Protein AF-A0A928FHF8-F1 (afdb_monomer)

Radius of gyration: 11.47 Å; Cα contacts (8 Å, |Δi|>4): 85; chains: 1; bounding box: 32×23×28 Å

Nearest PDB structures (foldseek):
  2yj6-assembly1_A  TM=5.975E-01  e=7.657E-01  Saccharolobus solfataricus P2
  3imo-assembly2_D  TM=4.318E-01  e=2.712E-01  Vibrio cholerae O139
  3bpq-assembly1_B  TM=4.755E-01  e=1.104E+00  Methanocaldococcus jannaschii DSM 2661
  2yj4-assembly2_B  TM=6.019E-01  e=2.161E+00  Saccharolobus solfataricus P2
  4r77-assembly3_A  TM=4.666E-01  e=5.400E+00  Streptococcus pneumoniae

Structure (mmCIF, N/CA/C/O backbone):
data_AF-A0A928FHF8-F1
#
_entry.id   AF-A0A928FHF8-F1
#
loop_
_atom_site.group_PDB
_atom_site.id
_atom_site.type_s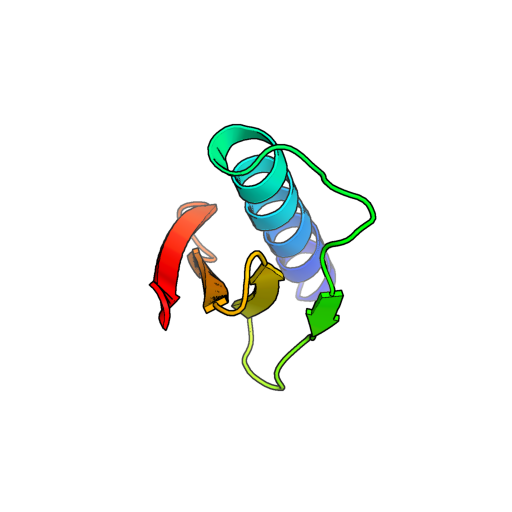ymbol
_atom_site.label_atom_id
_atom_site.label_alt_id
_atom_site.label_comp_id
_atom_site.label_asym_id
_atom_site.label_entity_id
_atom_site.label_seq_id
_atom_site.pdbx_PDB_ins_code
_atom_site.Cartn_x
_atom_site.Cartn_y
_atom_site.Cartn_z
_atom_site.occupancy
_atom_site.B_iso_or_equiv
_atom_site.auth_seq_id
_atom_site.auth_comp_id
_atom_site.auth_asym_id
_atom_site.auth_atom_id
_atom_site.pdbx_PDB_model_num
ATOM 1 N N . MET A 1 1 ? 18.668 -9.943 -8.269 1.00 48.72 1 MET A N 1
ATOM 2 C CA . MET A 1 1 ? 17.969 -8.738 -8.777 1.00 48.72 1 MET A CA 1
ATOM 3 C C . MET A 1 1 ? 16.506 -8.657 -8.339 1.00 48.72 1 MET A C 1
ATOM 5 O O . MET A 1 1 ? 16.013 -7.545 -8.252 1.00 48.72 1 MET A O 1
ATOM 9 N N . GLU A 1 2 ? 15.810 -9.767 -8.055 1.00 58.53 2 GLU A N 1
ATOM 10 C CA . GLU A 1 2 ? 14.408 -9.725 -7.582 1.00 58.53 2 GLU A CA 1
ATOM 11 C C . GLU A 1 2 ? 14.253 -9.268 -6.124 1.00 58.53 2 GLU A C 1
ATOM 13 O O . GLU A 1 2 ? 13.345 -8.499 -5.833 1.00 58.53 2 GLU A O 1
ATOM 18 N N . ILE A 1 3 ? 15.176 -9.656 -5.235 1.00 58.16 3 ILE A N 1
ATOM 19 C CA . ILE A 1 3 ? 15.144 -9.279 -3.807 1.00 58.16 3 ILE A CA 1
ATOM 20 C C . ILE A 1 3 ? 15.173 -7.751 -3.636 1.00 58.16 3 ILE A C 1
ATOM 22 O O . ILE A 1 3 ? 14.307 -7.190 -2.976 1.00 58.16 3 ILE A O 1
ATOM 26 N N . LEU A 1 4 ? 16.083 -7.077 -4.350 1.00 60.41 4 LEU A N 1
ATOM 27 C CA . LEU A 1 4 ? 16.252 -5.620 -4.285 1.00 60.41 4 LEU A CA 1
ATOM 28 C C . LEU A 1 4 ? 14.988 -4.851 -4.716 1.00 60.41 4 LEU A C 1
ATOM 30 O O . LEU A 1 4 ? 14.707 -3.773 -4.208 1.00 60.41 4 LEU A O 1
ATOM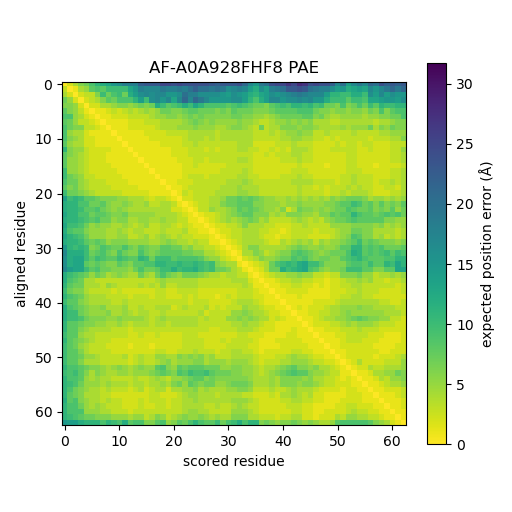 34 N N . LYS A 1 5 ? 14.210 -5.412 -5.655 1.00 70.81 5 LYS A N 1
ATOM 35 C CA . LYS A 1 5 ? 12.959 -4.803 -6.130 1.00 70.81 5 LYS A CA 1
ATOM 36 C C . LYS A 1 5 ? 11.818 -4.975 -5.129 1.00 70.81 5 LYS A C 1
ATOM 38 O O . LYS A 1 5 ? 10.968 -4.095 -5.057 1.00 70.81 5 LYS A O 1
ATOM 43 N N . LYS A 1 6 ? 11.798 -6.079 -4.368 1.00 73.06 6 LYS A N 1
ATOM 44 C CA . LYS A 1 6 ? 10.803 -6.303 -3.308 1.00 73.06 6 LYS A CA 1
ATOM 45 C C . LYS A 1 6 ? 11.050 -5.386 -2.109 1.00 73.06 6 LYS A C 1
ATOM 47 O O . LYS A 1 6 ? 10.105 -4.780 -1.627 1.00 73.06 6 LYS A O 1
ATOM 52 N N . GLU A 1 7 ? 12.303 -5.229 -1.686 1.00 80.31 7 GLU A N 1
ATOM 53 C CA . GLU A 1 7 ? 12.651 -4.304 -0.595 1.00 80.31 7 GLU A CA 1
ATOM 54 C C . GLU A 1 7 ? 12.292 -2.860 -0.958 1.00 80.31 7 GLU A C 1
ATOM 56 O O . GLU A 1 7 ? 11.584 -2.188 -0.216 1.00 80.31 7 GLU A O 1
ATOM 61 N N . GLN A 1 8 ? 12.664 -2.418 -2.163 1.00 81.62 8 GLN A N 1
ATOM 62 C CA . GLN A 1 8 ? 12.334 -1.072 -2.633 1.00 81.62 8 GLN A CA 1
ATOM 63 C C . GLN A 1 8 ? 10.819 -0.843 -2.771 1.00 81.62 8 GLN A C 1
ATOM 65 O O . GLN A 1 8 ? 10.323 0.256 -2.526 1.00 81.62 8 GLN A O 1
ATOM 70 N N . PHE A 1 9 ? 10.072 -1.881 -3.150 1.00 83.25 9 PHE A N 1
ATOM 71 C CA . PHE A 1 9 ? 8.614 -1.859 -3.159 1.00 83.25 9 PHE A CA 1
ATOM 72 C C . PHE A 1 9 ? 8.034 -1.663 -1.750 1.00 83.25 9 PHE A C 1
ATOM 74 O O . PHE A 1 9 ? 7.189 -0.787 -1.542 1.00 83.25 9 PHE A O 1
ATOM 81 N N . ASP A 1 10 ? 8.486 -2.478 -0.798 1.00 84.25 10 ASP A N 1
ATOM 82 C CA . ASP A 1 10 ? 7.999 -2.448 0.576 1.00 84.25 10 ASP A CA 1
ATOM 83 C C . ASP A 1 10 ? 8.303 -1.099 1.237 1.00 84.25 10 ASP A C 1
ATOM 85 O O . ASP A 1 10 ? 7.439 -0.554 1.930 1.00 84.25 10 ASP A O 1
ATOM 89 N N . ASP A 1 11 ? 9.467 -0.518 0.948 1.00 89.06 11 ASP A N 1
ATOM 90 C CA . ASP A 1 11 ? 9.853 0.816 1.407 1.00 89.06 11 ASP A CA 1
ATOM 91 C C . ASP A 1 11 ? 8.933 1.904 0.840 1.00 89.06 11 ASP A C 1
ATOM 93 O O . ASP A 1 11 ? 8.425 2.736 1.596 1.00 89.06 11 ASP A O 1
ATOM 97 N N . ASN A 1 12 ? 8.653 1.882 -0.470 1.00 90.19 12 ASN A N 1
ATOM 98 C CA . ASN A 1 12 ? 7.785 2.873 -1.113 1.00 90.19 12 ASN A CA 1
ATOM 99 C C . ASN A 1 12 ? 6.360 2.836 -0.549 1.00 90.19 12 ASN A C 1
ATOM 101 O O . ASN A 1 12 ? 5.793 3.881 -0.227 1.00 90.19 12 ASN A O 1
ATOM 105 N N . ILE A 1 13 ? 5.781 1.639 -0.398 1.00 89.81 13 ILE A N 1
ATOM 106 C CA . ILE A 1 13 ? 4.441 1.501 0.181 1.00 89.81 13 ILE A CA 1
ATOM 107 C C . ILE A 1 13 ? 4.430 1.904 1.649 1.00 89.81 13 ILE A C 1
ATOM 109 O O . ILE A 1 13 ? 3.504 2.594 2.070 1.00 89.81 13 ILE A O 1
ATOM 113 N N . THR A 1 14 ? 5.425 1.480 2.428 1.00 89.88 14 THR A N 1
ATOM 114 C CA . THR A 1 14 ? 5.480 1.796 3.860 1.00 89.88 14 THR A CA 1
ATOM 115 C C . THR A 1 14 ? 5.586 3.299 4.063 1.00 89.88 14 THR A C 1
ATOM 117 O O . THR A 1 14 ? 4.805 3.864 4.824 1.00 89.88 14 THR A O 1
ATOM 120 N N . LYS A 1 15 ? 6.471 3.963 3.312 1.00 91.69 15 LYS A N 1
ATOM 121 C CA . LYS A 1 15 ? 6.612 5.417 3.341 1.00 91.69 15 LYS A CA 1
ATOM 122 C C . LYS A 1 15 ? 5.309 6.118 2.959 1.00 91.69 15 LYS A C 1
ATOM 124 O O . LYS A 1 15 ? 4.839 6.964 3.712 1.00 91.69 15 LYS A O 1
ATOM 129 N N . TYR A 1 16 ? 4.689 5.722 1.847 1.00 92.44 16 TYR A N 1
ATOM 130 C CA . TYR A 1 16 ? 3.420 6.308 1.412 1.00 92.44 16 TYR A CA 1
ATOM 131 C C . TYR A 1 16 ? 2.311 6.112 2.454 1.00 92.44 16 TYR A C 1
ATOM 133 O O . TYR A 1 16 ? 1.560 7.034 2.765 1.00 92.44 16 TYR A O 1
ATOM 141 N N . TYR A 1 17 ? 2.212 4.913 3.027 1.00 91.31 17 TYR A N 1
ATOM 142 C CA . TYR A 1 17 ? 1.253 4.611 4.081 1.00 91.31 17 TYR A CA 1
ATOM 143 C C . TYR A 1 17 ? 1.457 5.511 5.309 1.00 91.31 17 TYR A C 1
ATOM 145 O O . TYR A 1 17 ? 0.495 6.102 5.806 1.00 91.31 17 TYR A O 1
ATOM 153 N N . GLU A 1 18 ? 2.695 5.652 5.786 1.00 91.62 18 GLU A N 1
ATOM 154 C CA . GLU A 1 18 ? 3.007 6.482 6.951 1.00 91.62 18 GLU A CA 1
ATOM 155 C C . GLU A 1 18 ? 2.737 7.972 6.681 1.00 91.62 18 GLU A C 1
ATOM 157 O O . GLU A 1 18 ? 2.161 8.639 7.541 1.00 91.62 18 GLU A O 1
ATOM 162 N N . GLU A 1 19 ? 3.058 8.470 5.482 1.00 92.94 19 GLU A N 1
ATOM 163 C CA . GLU A 1 19 ? 2.846 9.868 5.075 1.00 92.94 19 GLU A CA 1
ATOM 164 C C . GLU A 1 19 ? 1.364 10.226 4.871 1.00 92.94 19 GLU A C 1
ATOM 166 O O . GLU A 1 19 ? 0.924 11.292 5.301 1.00 92.94 19 GLU A O 1
ATOM 171 N N . HIS A 1 20 ? 0.578 9.352 4.231 1.00 91.19 20 HIS A N 1
ATOM 172 C CA . HIS A 1 20 ? -0.799 9.668 3.826 1.00 91.19 20 HIS A CA 1
ATOM 173 C C . HIS A 1 20 ? -1.865 9.211 4.818 1.00 91.19 20 HIS A C 1
ATOM 175 O O . HIS A 1 20 ? -2.911 9.850 4.946 1.00 91.19 20 HIS A O 1
ATOM 181 N N . PHE A 1 21 ? -1.628 8.099 5.511 1.00 88.00 21 PHE A N 1
ATOM 182 C CA . PHE A 1 21 ? -2.606 7.523 6.426 1.00 88.00 21 PHE A CA 1
ATOM 183 C C . PHE A 1 21 ? -2.215 7.743 7.886 1.00 88.00 21 PHE A C 1
ATOM 185 O O . PHE A 1 21 ? -3.105 7.804 8.738 1.00 88.00 21 PHE A O 1
ATOM 192 N N . GLY A 1 22 ? -0.924 7.891 8.189 1.00 88.25 22 GLY A N 1
ATOM 193 C CA . GLY A 1 22 ? -0.418 7.912 9.557 1.00 88.25 22 GLY A CA 1
ATOM 194 C C . GLY A 1 22 ? -0.555 6.531 10.193 1.00 88.25 22 GLY A C 1
ATOM 195 O O . GLY A 1 22 ? -1.648 5.969 10.270 1.00 88.25 22 GLY A O 1
ATOM 196 N N . LYS A 1 23 ? 0.559 5.956 10.638 1.00 85.25 23 LYS A N 1
ATOM 197 C CA . LYS A 1 23 ? 0.602 4.592 11.174 1.00 85.25 23 LYS A CA 1
ATOM 198 C C . LYS A 1 23 ? -0.357 4.409 12.351 1.00 85.25 23 LYS A C 1
ATOM 200 O O . LYS A 1 23 ? -0.344 5.203 13.291 1.00 85.25 23 LYS A O 1
ATOM 205 N N . ARG A 1 24 ? -1.181 3.360 12.304 1.00 88.06 24 ARG A N 1
ATOM 206 C CA . ARG A 1 24 ? -2.063 2.960 13.409 1.00 88.06 24 ARG A CA 1
ATOM 207 C C . ARG A 1 24 ? -1.890 1.478 13.692 1.00 88.06 24 ARG A C 1
ATOM 209 O O . ARG A 1 24 ? -1.996 0.665 12.779 1.00 88.06 24 ARG A O 1
ATOM 216 N N . ASP A 1 25 ? -1.730 1.134 14.964 1.00 83.62 25 ASP A N 1
ATOM 217 C CA . ASP A 1 25 ? -1.609 -0.264 15.401 1.00 83.62 25 ASP A CA 1
ATOM 218 C C . ASP A 1 25 ? -2.902 -1.068 15.183 1.00 83.62 25 ASP A C 1
ATOM 220 O O . ASP A 1 25 ? -2.885 -2.294 15.164 1.00 83.62 25 ASP A O 1
ATOM 224 N N . SER A 1 26 ? -4.035 -0.381 15.000 1.00 87.56 26 SER A N 1
ATOM 225 C CA . SER A 1 26 ? -5.335 -0.988 14.703 1.00 87.56 26 SER A CA 1
ATOM 226 C C . SER A 1 26 ? -5.501 -1.441 13.251 1.00 87.56 26 SER A C 1
ATOM 228 O O . SER A 1 26 ? -6.509 -2.070 12.930 1.00 87.56 26 SER A O 1
ATOM 230 N N . ASP A 1 27 ? -4.582 -1.071 12.356 1.00 89.06 27 ASP A N 1
ATOM 231 C CA . ASP A 1 27 ? -4.697 -1.425 10.946 1.00 89.06 27 ASP A CA 1
ATOM 232 C C . ASP A 1 27 ? -4.332 -2.886 10.718 1.00 89.06 27 ASP A C 1
ATOM 234 O O . ASP A 1 27 ? -3.261 -3.359 11.100 1.00 89.06 27 ASP A O 1
ATOM 238 N N . VAL A 1 28 ? -5.225 -3.598 10.037 1.00 86.94 28 VAL A N 1
ATOM 239 C CA . VAL A 1 28 ? -5.031 -5.017 9.739 1.00 86.94 28 VAL A CA 1
ATOM 240 C C . VAL A 1 28 ? -4.507 -5.159 8.321 1.00 86.94 28 VAL A C 1
ATOM 242 O O . VAL A 1 28 ? -5.231 -4.881 7.364 1.00 86.94 28 VAL A O 1
ATOM 245 N N . TRP A 1 29 ? -3.258 -5.601 8.197 1.00 89.00 29 TRP A N 1
ATOM 246 C CA . TRP A 1 29 ? -2.580 -5.812 6.920 1.00 89.00 29 TRP A CA 1
ATOM 247 C C . TRP A 1 29 ? -2.835 -7.203 6.350 1.00 89.00 29 TRP A C 1
ATOM 249 O O . TRP A 1 29 ? -2.901 -8.190 7.083 1.00 89.00 29 TRP A O 1
ATOM 259 N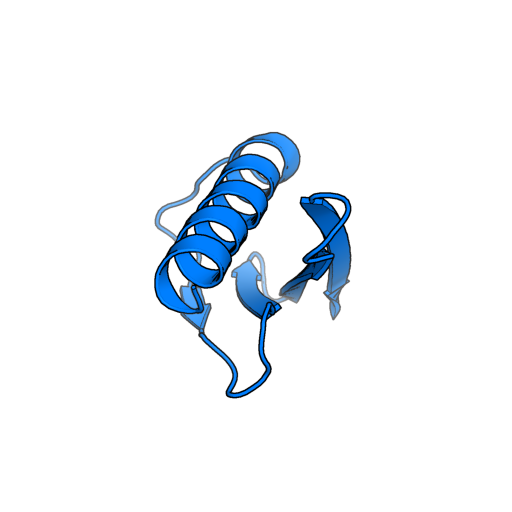 N . PHE A 1 30 ? -2.919 -7.279 5.026 1.00 84.94 30 PHE A N 1
ATOM 260 C CA . PHE A 1 30 ? -2.951 -8.526 4.280 1.00 84.94 30 PHE A CA 1
ATOM 261 C C . PHE A 1 30 ? -2.144 -8.395 2.982 1.00 84.94 30 PHE A C 1
ATOM 263 O O . PHE A 1 30 ? -2.240 -7.399 2.263 1.00 84.94 30 PHE A O 1
ATOM 270 N N . GLU A 1 31 ? -1.317 -9.404 2.701 1.00 78.44 31 GLU A N 1
ATOM 271 C CA . GLU A 1 31 ? -0.493 -9.478 1.489 1.00 78.44 31 GLU A CA 1
ATOM 272 C C . GLU A 1 31 ? -1.238 -10.334 0.452 1.00 78.44 31 GLU A C 1
ATOM 274 O O . GLU A 1 31 ? -1.326 -11.556 0.612 1.00 78.44 31 GLU A O 1
ATOM 279 N N . PRO A 1 32 ? -1.852 -9.726 -0.579 1.00 78.44 32 PRO A N 1
ATOM 280 C CA . PRO A 1 32 ? -2.450 -10.488 -1.664 1.00 78.44 32 PRO A CA 1
ATOM 281 C C . PRO A 1 32 ? -1.360 -11.197 -2.488 1.00 78.44 32 PRO A C 1
ATOM 283 O O . PRO A 1 32 ? -0.219 -10.745 -2.527 1.00 78.44 32 PRO A O 1
ATOM 286 N N . PRO A 1 33 ? -1.703 -12.253 -3.250 1.00 77.25 33 PRO A N 1
ATOM 287 C CA . PRO A 1 33 ? -0.754 -12.932 -4.142 1.00 77.25 33 PRO A CA 1
ATOM 288 C C . PRO A 1 33 ? -0.282 -12.063 -5.328 1.00 77.25 33 PRO A C 1
ATOM 290 O O . PRO A 1 33 ? 0.513 -12.516 -6.149 1.00 77.25 33 PRO A O 1
ATOM 293 N N . ALA A 1 34 ? -0.785 -10.832 -5.456 1.00 75.50 34 ALA A N 1
ATOM 294 C CA . ALA A 1 34 ? -0.411 -9.897 -6.505 1.00 75.50 34 ALA A CA 1
ATOM 295 C C . ALA A 1 34 ? 0.928 -9.214 -6.191 1.00 75.50 34 ALA A C 1
ATOM 297 O O . ALA A 1 34 ? 1.131 -8.667 -5.109 1.00 75.50 34 ALA A O 1
ATOM 298 N N . VAL A 1 35 ? 1.827 -9.191 -7.176 1.00 72.19 35 VAL A N 1
ATOM 299 C CA . VAL A 1 35 ? 3.125 -8.522 -7.044 1.00 72.19 35 VAL A CA 1
ATOM 300 C C . VAL A 1 35 ? 2.909 -7.008 -6.946 1.00 72.19 35 VAL A C 1
ATOM 302 O O . VAL A 1 35 ? 2.244 -6.410 -7.791 1.00 72.19 35 VAL A O 1
ATOM 305 N N . ASN A 1 36 ? 3.531 -6.389 -5.946 1.00 79.62 36 ASN A N 1
ATOM 306 C CA . ASN A 1 36 ? 3.516 -4.950 -5.680 1.00 79.62 36 ASN A CA 1
ATOM 307 C C . ASN A 1 36 ? 2.176 -4.358 -5.210 1.00 79.62 36 ASN A C 1
ATOM 309 O O . ASN A 1 36 ? 1.882 -3.192 -5.489 1.00 79.62 36 ASN A O 1
ATOM 313 N N . VAL A 1 37 ? 1.365 -5.136 -4.495 1.00 85.62 37 VAL A N 1
ATOM 314 C CA . VAL A 1 37 ? 0.157 -4.632 -3.834 1.00 85.62 37 VAL A CA 1
ATOM 315 C C . VAL A 1 37 ? 0.223 -4.972 -2.351 1.00 85.62 37 VAL A C 1
ATOM 317 O O . VAL A 1 37 ? 0.470 -6.119 -1.991 1.00 85.62 37 VAL A O 1
ATOM 320 N N . ARG A 1 38 ? -0.036 -3.993 -1.485 1.00 89.62 38 ARG A N 1
ATOM 321 C CA . ARG A 1 38 ? -0.385 -4.242 -0.082 1.00 89.62 38 ARG A CA 1
ATOM 322 C C . ARG A 1 38 ? -1.779 -3.734 0.173 1.00 89.62 38 ARG A C 1
ATOM 324 O O . ARG A 1 38 ? -2.160 -2.684 -0.335 1.00 89.62 38 ARG A O 1
ATOM 331 N N . VAL A 1 39 ? -2.521 -4.451 0.996 1.00 90.50 39 VAL A N 1
ATOM 332 C CA . VAL A 1 39 ? -3.865 -4.035 1.351 1.00 90.50 39 VAL A CA 1
ATOM 333 C C . VAL A 1 39 ? -3.988 -4.030 2.863 1.00 90.50 39 VAL A C 1
ATOM 335 O O . VAL A 1 39 ? -3.408 -4.865 3.559 1.00 90.50 39 VAL A O 1
ATOM 338 N N . PHE A 1 40 ? -4.716 -3.055 3.382 1.00 92.75 40 PHE A N 1
ATOM 339 C CA . PHE A 1 40 ? -5.024 -2.973 4.796 1.00 92.75 40 PHE A CA 1
ATOM 340 C C . PHE A 1 40 ? -6.473 -2.567 5.006 1.00 92.75 40 PHE A C 1
ATOM 342 O O . PHE A 1 40 ? -7.110 -1.958 4.144 1.00 92.75 40 PHE A O 1
ATOM 349 N N . ARG A 1 41 ? -7.013 -2.937 6.165 1.00 91.25 41 ARG A N 1
ATOM 350 C CA . ARG A 1 41 ? -8.351 -2.535 6.584 1.00 91.25 41 ARG A CA 1
ATOM 351 C C . ARG A 1 41 ? -8.258 -1.428 7.621 1.00 91.25 41 ARG A C 1
ATOM 353 O O . ARG A 1 41 ? -7.576 -1.592 8.632 1.00 91.25 41 ARG A O 1
ATOM 360 N N . ARG A 1 42 ? 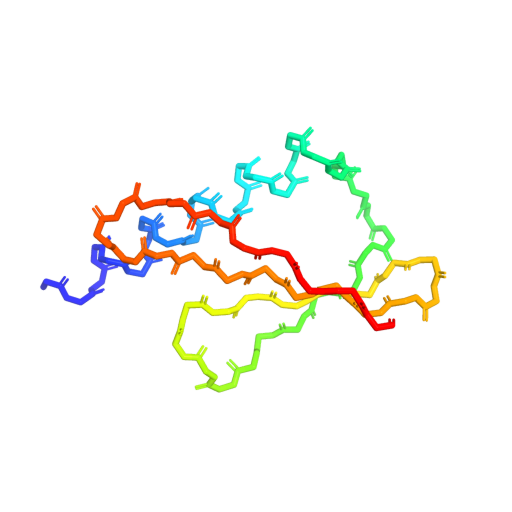-9.001 -0.346 7.401 1.00 90.50 42 ARG A N 1
ATOM 361 C CA . ARG A 1 42 ? -9.116 0.777 8.336 1.00 90.50 42 ARG A CA 1
ATOM 362 C C . ARG A 1 42 ? -10.522 1.354 8.302 1.00 90.50 42 ARG A C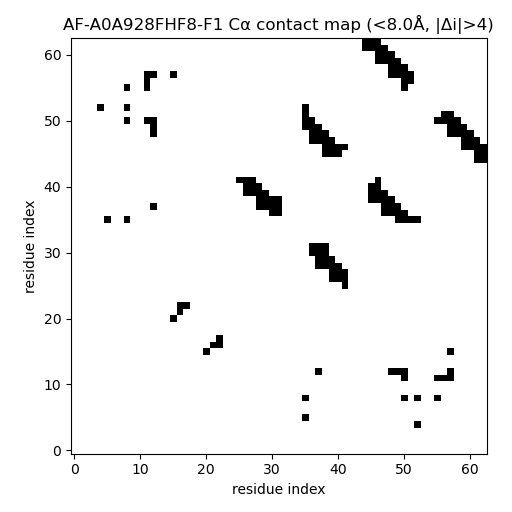 1
ATOM 364 O O . ARG A 1 42 ? -11.099 1.516 7.233 1.00 90.50 42 ARG A O 1
ATOM 371 N N . ASP A 1 43 ? -11.069 1.663 9.478 1.00 89.38 43 ASP A N 1
A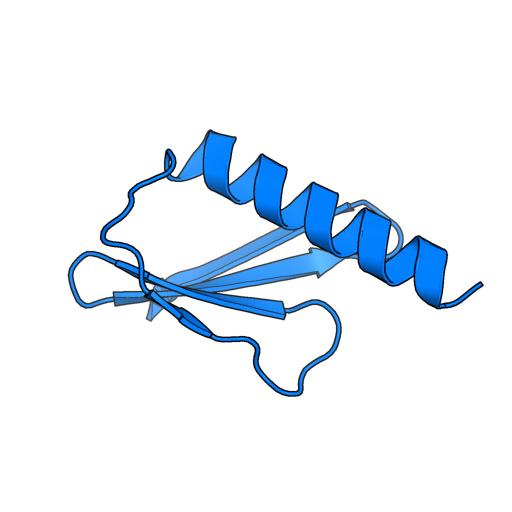TOM 372 C CA . ASP A 1 43 ? -12.381 2.312 9.629 1.00 89.38 43 ASP A CA 1
ATOM 373 C C . ASP A 1 43 ? -13.500 1.598 8.837 1.00 89.38 43 ASP A C 1
ATOM 375 O O . ASP A 1 43 ? -14.390 2.213 8.256 1.00 89.38 43 ASP A O 1
ATOM 379 N N . GLY A 1 44 ? -13.425 0.262 8.782 1.00 88.62 44 GLY A N 1
ATOM 380 C CA . GLY A 1 44 ? -14.369 -0.594 8.062 1.00 88.62 44 GLY A CA 1
ATOM 381 C C . GLY A 1 44 ? -14.117 -0.745 6.558 1.00 88.62 44 GLY A C 1
ATOM 382 O O . GLY A 1 44 ? -14.708 -1.653 5.979 1.00 88.62 44 GLY A O 1
ATOM 383 N N . LYS A 1 45 ? -13.219 0.049 5.965 1.00 90.00 45 LYS A N 1
ATOM 384 C CA . LYS A 1 45 ? -12.899 0.070 4.528 1.00 90.00 45 LYS A CA 1
ATOM 385 C C . LYS A 1 45 ? -11.658 -0.743 4.195 1.00 90.00 45 LYS A C 1
ATOM 387 O O . LYS A 1 45 ? -10.758 -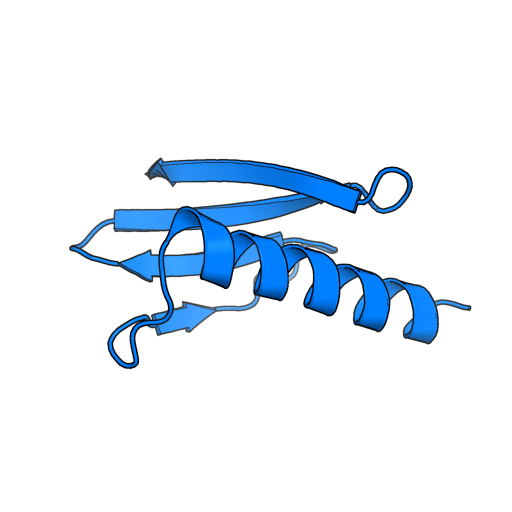0.873 5.032 1.00 90.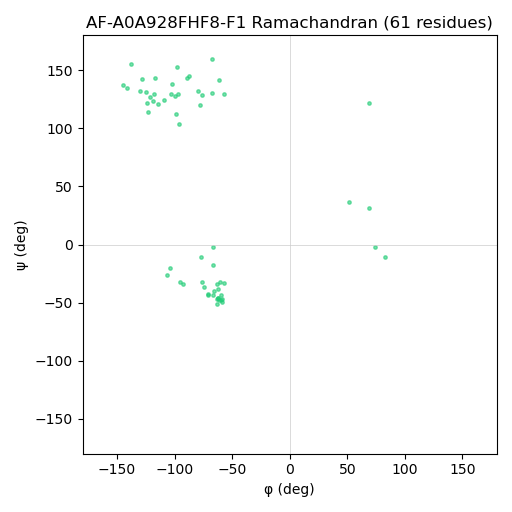00 45 LYS A O 1
ATOM 392 N N . PHE A 1 46 ? -11.595 -1.243 2.968 1.00 91.06 46 PHE A N 1
ATOM 393 C CA . PHE A 1 46 ? -10.400 -1.877 2.425 1.00 91.06 46 PHE A CA 1
ATOM 394 C C . PHE A 1 46 ? -9.618 -0.866 1.594 1.00 91.06 46 PHE A C 1
ATOM 396 O O . PHE A 1 46 ? -10.169 -0.187 0.733 1.00 91.06 46 PHE A O 1
ATOM 403 N N . ILE A 1 47 ? -8.324 -0.747 1.871 1.00 92.94 47 ILE A N 1
ATOM 404 C CA . ILE A 1 47 ? -7.443 0.209 1.208 1.00 92.94 47 ILE A CA 1
ATOM 405 C C . ILE A 1 47 ? -6.296 -0.571 0.588 1.00 92.94 47 ILE A C 1
ATOM 407 O O . ILE A 1 47 ? -5.489 -1.169 1.297 1.00 92.94 47 ILE A O 1
ATOM 411 N N . SER A 1 48 ? -6.234 -0.566 -0.740 1.00 92.81 48 SER A N 1
ATOM 412 C CA . SER A 1 48 ? -5.164 -1.187 -1.514 1.00 92.81 48 SER A CA 1
ATOM 413 C C . SER A 1 48 ? -4.168 -0.128 -1.960 1.00 92.81 48 SER A C 1
ATOM 415 O O . SER A 1 48 ? -4.543 0.866 -2.579 1.00 92.81 48 SER A O 1
ATOM 417 N N . LEU A 1 49 ? -2.896 -0.370 -1.669 1.00 92.12 49 LEU A N 1
ATOM 418 C CA . LEU A 1 49 ? -1.757 0.421 -2.101 1.00 92.12 49 LEU A CA 1
ATOM 419 C C . LEU A 1 49 ? -0.987 -0.389 -3.139 1.00 92.12 49 LEU A C 1
ATOM 421 O O . LEU A 1 49 ? -0.580 -1.521 -2.870 1.00 92.12 49 LEU A O 1
ATOM 425 N N . LYS A 1 50 ? -0.786 0.182 -4.323 1.00 90.38 50 LYS A N 1
ATOM 426 C CA . LYS A 1 50 ? -0.064 -0.462 -5.420 1.00 90.38 50 LYS A CA 1
ATOM 427 C C . LYS A 1 50 ? 1.082 0.430 -5.861 1.00 90.38 50 LYS A C 1
ATOM 429 O O . LYS A 1 50 ? 0.839 1.560 -6.261 1.00 90.38 50 LYS A O 1
ATOM 434 N N . SER A 1 51 ? 2.313 -0.072 -5.811 1.00 87.12 51 SER A N 1
ATOM 435 C CA . SER A 1 51 ? 3.486 0.716 -6.207 1.00 87.12 51 SER A CA 1
ATOM 436 C C . SER A 1 51 ? 3.992 0.332 -7.597 1.00 87.12 51 SER A C 1
ATOM 438 O O . SER A 1 51 ? 4.077 -0.846 -7.956 1.00 87.12 51 SER A O 1
ATOM 440 N N . HIS A 1 52 ? 4.351 1.339 -8.386 1.00 86.56 52 HIS A N 1
ATOM 441 C CA . HIS A 1 52 ? 5.000 1.183 -9.678 1.00 86.56 52 HIS A CA 1
ATOM 442 C C . HIS A 1 52 ? 6.490 0.863 -9.505 1.00 86.56 52 HIS A C 1
ATOM 444 O O . HIS A 1 52 ? 7.257 1.677 -9.002 1.00 86.56 52 HIS A O 1
ATOM 450 N N . ILE A 1 53 ? 6.932 -0.294 -10.012 1.00 77.88 53 ILE A N 1
ATOM 451 C CA . ILE A 1 53 ? 8.314 -0.801 -9.848 1.00 77.88 53 ILE A CA 1
ATOM 452 C C . ILE A 1 53 ? 9.385 0.172 -10.371 1.00 77.88 53 ILE A C 1
ATOM 454 O O . ILE A 1 53 ? 10.496 0.202 -9.853 1.00 77.88 53 ILE A O 1
ATOM 458 N N . LEU A 1 54 ? 9.084 0.923 -11.434 1.00 81.00 54 LEU A N 1
ATOM 459 C CA . LEU A 1 54 ? 10.066 1.784 -12.102 1.00 81.00 54 LEU A CA 1
ATOM 460 C C . LEU A 1 54 ? 10.069 3.221 -11.572 1.00 81.00 54 LEU A C 1
ATOM 462 O O . LEU A 1 54 ? 11.123 3.848 -11.563 1.00 81.00 54 LEU A O 1
ATOM 466 N N . THR A 1 55 ? 8.909 3.744 -11.166 1.00 84.69 55 THR A N 1
ATOM 467 C CA . THR A 1 55 ? 8.753 5.150 -10.753 1.00 84.69 55 THR A CA 1
ATOM 468 C C . THR A 1 55 ? 8.661 5.317 -9.240 1.00 84.69 55 THR A C 1
ATOM 470 O O . THR A 1 55 ? 8.917 6.403 -8.733 1.00 84.69 55 THR A O 1
ATOM 473 N N . GLY A 1 56 ? 8.316 4.256 -8.506 1.00 82.19 56 GLY A N 1
ATOM 474 C CA . GLY A 1 56 ? 8.051 4.294 -7.069 1.00 82.19 56 GLY A CA 1
ATOM 475 C C . GLY A 1 56 ? 6.714 4.936 -6.692 1.00 82.19 56 GLY A C 1
ATOM 476 O O . GLY A 1 56 ? 6.365 4.950 -5.515 1.00 82.19 56 GLY A O 1
ATOM 477 N N . GLU A 1 57 ? 5.944 5.426 -7.667 1.00 87.81 57 GLU A N 1
ATOM 478 C CA . GLU A 1 57 ? 4.623 6.015 -7.439 1.00 87.81 57 GLU A CA 1
ATOM 479 C C . GLU A 1 57 ? 3.667 4.986 -6.835 1.00 87.81 57 GLU A C 1
ATOM 481 O O . GLU A 1 57 ? 3.694 3.814 -7.214 1.00 87.81 57 GLU A O 1
ATOM 486 N N . VAL A 1 58 ? 2.821 5.423 -5.900 1.00 90.25 58 VAL A N 1
ATOM 487 C CA . VAL A 1 58 ? 1.842 4.568 -5.221 1.00 90.25 58 VAL A CA 1
ATOM 488 C C . VAL A 1 58 ? 0.433 5.015 -5.589 1.00 90.25 58 VAL A C 1
ATOM 490 O O . VAL A 1 58 ? 0.039 6.153 -5.341 1.00 90.25 58 VAL A O 1
ATOM 493 N N . GLU A 1 59 ? -0.329 4.097 -6.173 1.00 90.94 59 GLU A N 1
ATOM 494 C CA . GLU A 1 59 ? -1.755 4.238 -6.442 1.00 90.94 59 GLU A CA 1
ATOM 495 C C . GLU A 1 59 ? -2.566 3.729 -5.244 1.00 90.94 59 GLU A C 1
ATOM 497 O O . GLU A 1 59 ? -2.210 2.722 -4.621 1.00 90.94 59 GLU A O 1
ATOM 502 N N . VAL A 1 60 ? -3.682 4.399 -4.949 1.00 92.44 60 VAL A N 1
ATOM 503 C CA . VAL A 1 60 ? -4.581 4.053 -3.841 1.00 92.44 60 VAL A CA 1
ATOM 504 C C . VAL A 1 60 ? -5.952 3.680 -4.383 1.00 92.44 60 VAL A C 1
ATOM 506 O O . VAL A 1 60 ? -6.567 4.455 -5.114 1.00 92.44 60 VAL A O 1
ATOM 509 N N . PHE A 1 61 ? -6.463 2.531 -3.953 1.00 90.88 61 PHE A N 1
ATOM 510 C CA . PHE A 1 61 ? -7.828 2.087 -4.224 1.00 90.88 61 PHE A CA 1
ATOM 511 C C . PHE A 1 61 ? -8.548 1.866 -2.895 1.00 90.88 61 PHE A C 1
ATOM 513 O O . PHE A 1 61 ? -8.030 1.165 -2.028 1.00 90.88 61 PHE A O 1
ATOM 520 N N . ILE A 1 62 ? -9.718 2.481 -2.725 1.00 90.06 62 ILE A N 1
ATOM 521 C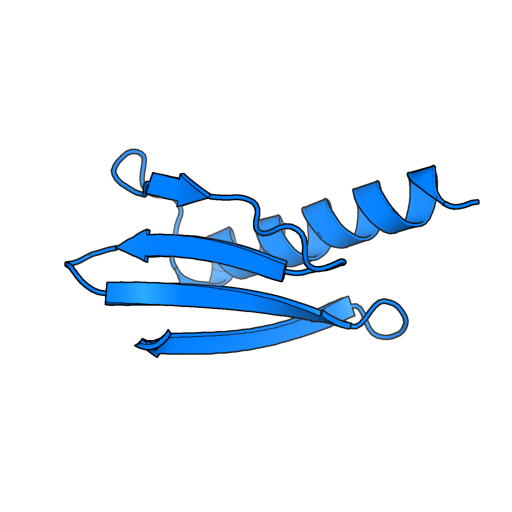 CA . ILE A 1 62 ? -10.514 2.400 -1.494 1.00 90.06 62 ILE A CA 1
ATOM 522 C C . ILE A 1 62 ? -11.864 1.777 -1.838 1.00 90.06 62 ILE A C 1
ATOM 524 O O . ILE A 1 62 ? -12.573 2.312 -2.692 1.00 90.06 62 ILE A O 1
ATOM 528 N N . GLU A 1 63 ? -12.199 0.686 -1.152 1.00 81.62 63 GLU A N 1
ATOM 529 C CA . GLU A 1 63 ? -13.492 -0.010 -1.215 1.00 81.62 63 GLU A CA 1
ATOM 530 C C . GLU A 1 63 ? -14.238 0.092 0.124 1.00 81.62 63 GLU A C 1
ATOM 532 O O . GLU A 1 63 ? -13.613 -0.142 1.193 1.00 81.62 63 GLU A O 1
#

Secondary structure (DSSP, 8-state):
-HHHHHHHHHHHHHHHHHHHT---TT-EEE--SSTTEEEEEETTEEEEEEE-TTT--EEEEE-

Mean predicted aligned error: 4.92 Å

pLDDT: mean 84.64, std 9.22, range [48.72, 92.94]

Solvent-accessible surface area (backbone atoms only — not comparable to full-atom values): 3768 Å² total; per-residue (Å²): 120,67,66,65,54,51,53,54,45,51,51,40,51,51,51,48,44,42,74,76,68,48,82,57,92,83,52,48,76,48,79,56,96,54,87,56,42,45,33,34,38,55,99,93,29,44,40,36,42,34,46,41,92,88,79,56,49,71,48,80,47,80,89

Sequence (63 aa):
MEILKKEQFDDNITKYYEEHFGKRDSDVWFEPPAVNVRVFRRDGKFISLKSHILTGEVEVFIE

Foldseek 3Di:
DVVVLLVLLVVLQVVCCCVPVNDDPPKAWDDDPDPQWIWIDDPNKIWIWGADSPPSDIDIDID